Protein AF-A0A923V406-F1 (afdb_monomer)

Radius of gyration: 16.57 Å; Cα contacts (8 Å, |Δi|>4): 323; chains: 1; bounding box: 39×42×41 Å

Mean predicted aligned error: 8.07 Å

Sequence (157 aa):
MYTVFKKFGVENGTIEITFAKKLKQNQLEAHISLSGFADNASLYTVGNRGFATDYHVGQKLDGIVVDFSGRGRDSELSSYVPYYTIIKNIDLGPDIQKNSKFEIIKSEKIGENRLLVEAKFELNLYDDNGKKYRVENGYYRFKTIVTFDKNSNGIPF

Nearest PDB structures (foldseek):
  3d6l-assembly1_A  TM=5.136E-01  e=6.498E-01  Campylobacter jejuni
  7q05-assembly1_A  TM=4.519E-01  e=6.498E-01  Comamonas sp.
  6sgo-assembly1_A  TM=5.260E-01  e=1.891E+00  Melampsora laricis-populina
  7vju-assembly1_F  TM=4.156E-01  e=1.051E+00  Comamonas testosteroni KF-1
  3vhx-assembly2_F  TM=4.069E-01  e=2.749E+00  Homo sapiens

Structure (mmCIF, N/CA/C/O backbone):
data_AF-A0A923V406-F1
#
_entry.id   AF-A0A923V406-F1
#
loop_
_atom_site.group_PDB
_atom_site.id
_atom_site.type_symbol
_atom_site.label_atom_id
_atom_site.label_alt_id
_atom_site.label_comp_id
_atom_site.label_asym_id
_atom_site.label_entity_id
_atom_site.label_seq_id
_atom_site.pdbx_PDB_ins_code
_atom_site.Cartn_x
_atom_site.Cartn_y
_atom_site.Cartn_z
_atom_site.occupancy
_atom_site.B_iso_or_equiv
_atom_site.auth_seq_id
_atom_site.auth_comp_id
_atom_site.auth_asym_id
_atom_site.auth_atom_id
_atom_site.pdbx_PDB_model_num
ATOM 1 N N . MET A 1 1 ? 9.029 12.714 4.668 1.00 56.69 1 MET A N 1
ATOM 2 C CA . MET A 1 1 ? 7.863 11.816 4.519 1.00 56.69 1 MET A CA 1
ATOM 3 C C . MET A 1 1 ? 7.742 10.994 5.795 1.00 56.69 1 MET A C 1
ATOM 5 O O . MET A 1 1 ? 8.772 10.766 6.416 1.00 56.69 1 MET A O 1
ATOM 9 N N . TYR A 1 2 ? 6.541 10.602 6.216 1.00 64.62 2 TYR A N 1
ATOM 10 C CA . TYR A 1 2 ? 6.346 9.662 7.325 1.00 64.62 2 TYR A CA 1
ATOM 11 C C . TYR A 1 2 ? 5.588 8.430 6.845 1.00 64.62 2 TYR A C 1
ATOM 13 O O . TYR A 1 2 ? 4.793 8.505 5.906 1.00 64.62 2 TYR A O 1
ATOM 21 N N . THR A 1 3 ? 5.866 7.295 7.477 1.00 57.62 3 THR A N 1
ATOM 22 C CA . THR A 1 3 ? 5.411 5.983 7.039 1.00 57.62 3 THR A CA 1
ATOM 23 C C . THR A 1 3 ? 4.965 5.160 8.238 1.00 57.62 3 THR A C 1
ATOM 25 O O . THR A 1 3 ? 5.690 5.019 9.222 1.00 57.62 3 THR A O 1
ATOM 28 N N . VAL A 1 4 ? 3.755 4.602 8.165 1.00 61.78 4 VAL A N 1
ATOM 29 C CA . VAL A 1 4 ? 3.354 3.499 9.047 1.00 61.78 4 VAL A CA 1
ATOM 30 C C . VAL A 1 4 ? 3.455 2.223 8.243 1.00 61.78 4 VAL A C 1
ATOM 32 O O . VAL A 1 4 ? 2.685 2.043 7.304 1.00 61.78 4 VAL A O 1
ATOM 35 N N . PHE A 1 5 ? 4.357 1.330 8.628 1.00 67.12 5 PHE A N 1
ATOM 36 C CA . PHE A 1 5 ? 4.480 0.027 7.991 1.00 67.12 5 PHE A CA 1
ATOM 37 C C . PHE A 1 5 ? 3.776 -1.064 8.798 1.00 67.12 5 PHE A C 1
ATOM 39 O O . PHE A 1 5 ? 3.699 -1.040 10.033 1.00 67.12 5 PHE A O 1
ATOM 46 N N . LYS A 1 6 ? 3.233 -2.039 8.075 1.00 75.12 6 LYS A N 1
ATOM 47 C CA . LYS A 1 6 ? 2.662 -3.280 8.588 1.00 75.12 6 LYS A CA 1
ATOM 48 C C . LYS A 1 6 ? 3.318 -4.437 7.862 1.00 75.12 6 LYS A C 1
ATOM 50 O O . LYS A 1 6 ? 3.082 -4.652 6.680 1.00 75.12 6 LYS A O 1
ATOM 55 N N . LYS A 1 7 ? 4.127 -5.186 8.604 1.00 73.50 7 LYS A N 1
ATOM 56 C CA . LYS A 1 7 ? 4.897 -6.319 8.102 1.00 73.50 7 LYS A CA 1
ATOM 57 C C . LYS A 1 7 ? 4.262 -7.631 8.543 1.00 73.50 7 LYS A C 1
ATOM 59 O O . LYS A 1 7 ? 3.905 -7.771 9.713 1.00 73.50 7 LYS A O 1
ATOM 64 N N . PHE A 1 8 ? 4.130 -8.589 7.634 1.00 73.12 8 PHE A N 1
ATOM 65 C CA . PHE A 1 8 ? 3.623 -9.921 7.948 1.00 73.12 8 PHE A CA 1
ATOM 66 C C . PHE A 1 8 ? 4.311 -11.005 7.118 1.00 73.12 8 PHE A C 1
ATOM 68 O O . PHE A 1 8 ? 4.517 -10.867 5.913 1.00 73.12 8 PHE A O 1
ATOM 75 N N . GLY A 1 9 ? 4.673 -12.099 7.789 1.00 69.38 9 GLY A N 1
ATOM 76 C CA . GLY A 1 9 ? 5.272 -13.259 7.141 1.00 69.38 9 GLY A CA 1
ATOM 77 C C . GLY A 1 9 ? 4.260 -14.004 6.274 1.00 69.38 9 GLY A C 1
ATOM 78 O O . GLY A 1 9 ? 3.094 -14.146 6.642 1.00 69.38 9 GLY A O 1
ATOM 79 N N . VAL A 1 10 ? 4.730 -14.508 5.141 1.00 69.44 10 VAL A N 1
ATOM 80 C CA . VAL A 1 10 ? 4.037 -15.476 4.286 1.00 69.44 10 VAL A CA 1
ATOM 81 C C . VAL A 1 10 ? 4.951 -16.688 4.089 1.00 69.44 10 VAL A C 1
ATOM 83 O O . VAL A 1 10 ? 6.152 -16.600 4.329 1.00 69.44 10 VAL A O 1
ATOM 86 N N . GLU A 1 11 ? 4.407 -17.832 3.671 1.00 70.19 11 GLU A N 1
ATOM 87 C CA . GLU A 1 11 ? 5.129 -19.120 3.610 1.00 70.19 11 GLU A CA 1
ATOM 88 C C . GLU A 1 11 ? 6.536 -19.011 2.979 1.00 70.19 11 GLU A C 1
ATOM 90 O O . GLU A 1 11 ? 7.517 -19.548 3.507 1.00 70.19 11 GLU A O 1
ATOM 95 N N . ASN A 1 12 ? 6.651 -18.203 1.920 1.00 73.81 12 ASN A N 1
ATOM 96 C CA . ASN A 1 12 ? 7.871 -18.026 1.132 1.00 73.81 12 ASN A CA 1
ATOM 97 C C . ASN A 1 12 ? 8.477 -16.618 1.197 1.00 73.81 12 ASN A C 1
ATOM 99 O O . ASN A 1 12 ? 9.277 -16.268 0.332 1.00 73.81 12 ASN A O 1
ATOM 103 N N . GLY A 1 13 ? 8.131 -15.808 2.198 1.00 82.62 13 GLY A N 1
ATOM 104 C CA . GLY A 1 13 ? 8.637 -14.442 2.268 1.00 82.62 13 GLY A CA 1
ATOM 105 C C . GLY A 1 13 ? 7.953 -13.565 3.301 1.00 82.62 13 GLY A C 1
ATOM 106 O O . GLY A 1 13 ? 7.426 -14.020 4.312 1.00 82.62 13 GLY A O 1
ATOM 107 N N . THR A 1 14 ? 7.971 -12.269 3.051 1.00 85.75 14 THR A N 1
ATOM 108 C CA . THR A 1 14 ? 7.307 -11.259 3.863 1.00 85.75 14 THR A CA 1
ATOM 109 C C . THR A 1 14 ? 6.649 -10.246 2.948 1.00 85.75 14 THR A C 1
ATOM 111 O O . THR A 1 14 ? 7.253 -9.828 1.967 1.00 85.75 14 THR A O 1
ATOM 114 N N . ILE A 1 15 ? 5.423 -9.853 3.277 1.00 87.25 15 ILE A N 1
ATOM 115 C CA . ILE A 1 15 ? 4.779 -8.686 2.683 1.00 87.25 15 ILE A CA 1
ATOM 116 C C . ILE A 1 15 ? 4.820 -7.568 3.718 1.00 87.25 15 ILE A C 1
ATOM 118 O O . ILE A 1 15 ? 4.484 -7.760 4.891 1.00 87.25 15 ILE A O 1
ATOM 122 N N . GLU A 1 16 ? 5.231 -6.393 3.278 1.00 89.94 16 GLU A N 1
ATOM 123 C CA . GLU A 1 16 ? 5.187 -5.164 4.044 1.00 89.94 16 GLU A CA 1
ATOM 124 C C . GLU A 1 16 ? 4.286 -4.166 3.323 1.00 89.94 16 GLU A C 1
ATOM 126 O O . GLU A 1 16 ? 4.489 -3.858 2.155 1.00 89.94 16 GLU A O 1
ATOM 131 N N . ILE A 1 17 ? 3.247 -3.695 4.011 1.00 90.69 17 ILE A N 1
ATOM 132 C CA . ILE A 1 17 ? 2.336 -2.665 3.514 1.00 90.69 17 ILE A CA 1
ATOM 133 C C . ILE A 1 17 ? 2.588 -1.393 4.307 1.00 90.69 17 ILE A C 1
ATOM 135 O O . ILE A 1 17 ? 2.407 -1.360 5.526 1.00 90.69 17 ILE A O 1
ATOM 139 N N . THR A 1 18 ? 2.952 -0.333 3.605 1.00 88.69 18 THR A N 1
ATOM 140 C CA . THR A 1 18 ? 3.264 0.972 4.165 1.00 88.69 18 THR A CA 1
ATOM 141 C C . THR A 1 18 ? 2.214 2.000 3.765 1.00 88.69 18 THR A C 1
ATOM 143 O O . THR A 1 18 ? 1.914 2.194 2.591 1.00 88.69 18 THR A O 1
ATOM 146 N N . PHE A 1 19 ? 1.672 2.693 4.763 1.00 87.50 19 PHE A N 1
ATOM 147 C CA . PHE A 1 19 ? 0.838 3.878 4.604 1.00 87.50 19 PHE A CA 1
ATOM 148 C C . PHE A 1 19 ? 1.760 5.099 4.634 1.00 87.50 19 PHE A C 1
ATOM 150 O O . PHE A 1 19 ? 2.159 5.563 5.707 1.00 87.50 19 PHE A O 1
ATOM 157 N N . ALA A 1 20 ? 2.145 5.577 3.452 1.00 84.81 20 ALA A N 1
ATOM 158 C CA . ALA A 1 20 ? 3.017 6.727 3.272 1.00 84.81 20 ALA A CA 1
ATOM 159 C C . ALA A 1 20 ? 2.195 8.021 3.259 1.00 84.81 20 ALA A C 1
ATOM 161 O O . ALA A 1 20 ? 1.240 8.165 2.493 1.00 84.81 20 ALA A O 1
ATOM 162 N N . LYS A 1 21 ? 2.575 8.973 4.114 1.00 80.56 21 LYS A N 1
ATOM 163 C CA . LYS A 1 21 ? 1.968 10.303 4.179 1.00 80.56 21 LYS A CA 1
ATOM 164 C C . LYS A 1 21 ? 3.046 11.375 4.240 1.00 80.56 21 LYS A C 1
ATOM 166 O O . LYS A 1 21 ? 3.956 11.350 5.078 1.00 80.56 21 LYS A O 1
ATOM 171 N N . LYS A 1 22 ? 2.942 12.357 3.360 1.00 75.50 22 LYS A N 1
ATOM 172 C CA . LYS A 1 22 ? 3.777 13.544 3.352 1.00 75.50 22 LYS A CA 1
ATOM 173 C C . LYS A 1 22 ? 3.357 14.459 4.492 1.00 75.50 22 LYS A C 1
ATOM 175 O O . LYS A 1 22 ? 2.183 14.749 4.705 1.00 75.50 22 LYS A O 1
ATOM 180 N N . LEU A 1 23 ? 4.356 14.928 5.226 1.00 66.50 23 LEU A N 1
ATOM 181 C CA . LEU A 1 23 ? 4.162 15.868 6.319 1.00 66.50 23 LEU A CA 1
ATOM 182 C C . LEU A 1 23 ? 4.488 17.278 5.860 1.00 66.50 23 LEU A C 1
ATOM 184 O O . LEU A 1 23 ? 5.377 17.479 5.027 1.00 66.50 23 LEU A O 1
ATOM 188 N N . LYS A 1 24 ? 3.796 18.257 6.441 1.00 67.00 24 LYS A N 1
ATOM 189 C CA . LYS A 1 24 ? 4.202 19.660 6.334 1.00 67.00 24 LYS A CA 1
ATOM 190 C C . LYS A 1 24 ? 5.449 19.890 7.194 1.00 67.00 24 LYS A C 1
ATOM 192 O O . LYS A 1 24 ? 5.630 19.229 8.213 1.00 67.00 24 LYS A O 1
ATOM 197 N N . GLN A 1 25 ? 6.306 20.825 6.789 1.00 63.22 25 GLN A N 1
ATOM 198 C CA . GLN A 1 25 ? 7.593 21.095 7.446 1.00 63.22 25 GLN A CA 1
ATOM 199 C C . GLN A 1 25 ? 7.452 21.380 8.952 1.00 63.22 25 GLN A C 1
ATOM 201 O O . GLN A 1 25 ? 8.167 20.803 9.763 1.00 63.22 25 GLN A O 1
ATOM 206 N N . ASN A 1 26 ? 6.436 22.152 9.338 1.00 60.94 26 ASN A N 1
ATOM 207 C CA . ASN A 1 26 ? 6.120 22.448 10.737 1.00 60.94 26 ASN A CA 1
ATOM 208 C C . ASN A 1 26 ? 5.677 21.223 11.569 1.00 60.94 26 ASN A C 1
ATOM 210 O O . ASN A 1 26 ? 5.692 21.278 12.793 1.00 60.94 26 ASN A O 1
ATOM 214 N N . GLN A 1 27 ? 5.270 20.120 10.933 1.00 61.16 27 GLN A N 1
ATOM 215 C CA . GLN A 1 27 ? 4.942 18.864 11.616 1.00 61.16 27 GLN A CA 1
ATOM 216 C C . GLN A 1 27 ? 6.181 17.984 11.827 1.00 61.16 27 GLN A C 1
ATOM 218 O O . GLN A 1 27 ? 6.218 17.224 12.792 1.00 61.16 27 GLN A O 1
ATOM 223 N N . LEU A 1 28 ? 7.194 18.106 10.958 1.00 58.81 28 LEU A N 1
ATOM 224 C CA . LEU A 1 28 ? 8.481 17.412 11.090 1.00 58.81 28 LEU A CA 1
ATOM 225 C C . LEU A 1 28 ? 9.286 17.941 12.283 1.00 58.81 28 LEU A C 1
ATOM 227 O O . LEU A 1 28 ? 9.837 17.156 13.046 1.00 58.81 28 LEU A O 1
ATOM 231 N N . GLU A 1 29 ? 9.307 19.259 12.477 1.00 53.88 29 GLU A N 1
ATOM 232 C CA . GLU A 1 29 ? 10.066 19.914 13.555 1.00 53.88 29 GLU A CA 1
ATOM 233 C C . GLU A 1 29 ? 9.520 19.589 14.958 1.00 53.88 29 GLU A C 1
ATOM 235 O O . GLU A 1 29 ? 10.271 19.561 15.929 1.00 53.88 29 GLU A O 1
ATOM 240 N N . ALA A 1 30 ? 8.227 19.265 15.069 1.00 53.59 30 ALA A N 1
ATOM 241 C CA . ALA A 1 30 ? 7.582 18.911 16.334 1.00 53.59 30 ALA A CA 1
ATOM 242 C C . ALA A 1 30 ? 7.759 17.431 16.746 1.00 53.59 30 ALA A C 1
ATOM 244 O O . ALA A 1 30 ? 7.398 17.065 17.862 1.00 53.59 30 ALA A O 1
ATOM 245 N N . HIS A 1 31 ? 8.274 16.566 15.862 1.00 51.53 31 HIS A N 1
ATOM 246 C CA . HIS A 1 31 ? 8.277 15.109 16.045 1.00 51.53 31 HIS A CA 1
ATOM 247 C C . HIS A 1 31 ? 9.680 14.522 15.817 1.00 51.53 31 HIS A C 1
ATOM 249 O O . HIS A 1 31 ? 9.935 13.818 14.845 1.00 51.53 31 HIS A O 1
ATOM 255 N N . ILE A 1 32 ? 10.599 14.786 16.755 1.00 45.12 32 ILE A N 1
ATOM 256 C CA . ILE A 1 32 ? 11.965 14.209 16.785 1.00 45.12 32 ILE A CA 1
ATOM 257 C C . ILE A 1 32 ? 11.940 12.687 17.075 1.00 45.12 32 ILE A C 1
ATOM 259 O O . ILE A 1 32 ? 12.916 11.975 16.856 1.00 45.12 32 ILE A O 1
ATOM 263 N N . SER A 1 33 ? 10.794 12.156 17.508 1.00 43.62 33 SER A N 1
ATOM 264 C CA . SER A 1 33 ? 10.529 10.724 17.641 1.00 43.62 33 SER A CA 1
ATOM 265 C C . SER A 1 33 ? 9.649 10.249 16.481 1.00 43.62 33 SER A C 1
ATOM 267 O O . SER A 1 33 ? 8.502 10.678 16.351 1.00 43.62 33 SER A O 1
ATOM 269 N N . LEU A 1 34 ? 10.162 9.315 15.671 1.00 43.66 34 LEU A N 1
ATOM 270 C CA . LEU A 1 34 ? 9.446 8.631 14.577 1.00 43.66 34 LEU A CA 1
ATOM 271 C C . LEU A 1 34 ? 8.185 7.860 15.042 1.00 43.66 34 LEU A C 1
ATOM 273 O O . LEU A 1 34 ? 7.464 7.299 14.218 1.00 43.66 34 LEU A O 1
ATOM 277 N N . SER A 1 35 ? 7.909 7.816 16.349 1.00 42.00 35 SER A N 1
ATOM 278 C CA . SER A 1 35 ? 6.949 6.902 16.972 1.00 42.00 35 SER A CA 1
ATOM 279 C C . SER A 1 35 ? 5.563 7.482 17.261 1.00 42.00 35 SER A C 1
ATOM 281 O O . SER A 1 35 ? 4.718 6.739 17.755 1.00 4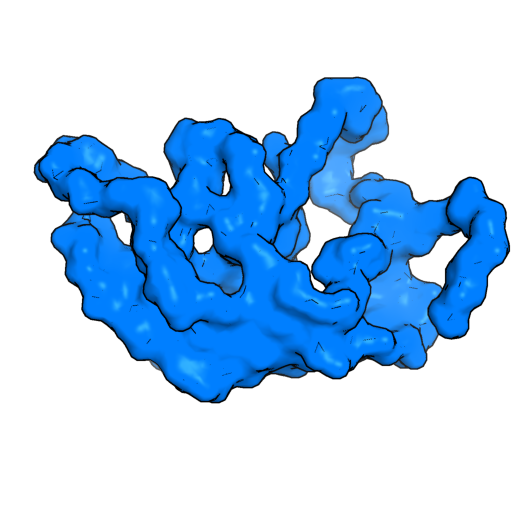2.00 35 SER A O 1
ATOM 283 N N . GLY A 1 36 ? 5.287 8.768 17.028 1.00 47.69 36 GLY A N 1
ATOM 284 C CA . GLY A 1 36 ? 4.071 9.350 17.610 1.00 47.69 36 GLY A CA 1
ATOM 285 C C . GLY A 1 36 ? 3.470 10.525 16.872 1.00 47.69 36 GLY A C 1
ATOM 286 O O . GLY A 1 36 ? 3.553 11.631 17.376 1.00 47.69 36 GLY A O 1
ATOM 287 N N . PHE A 1 37 ? 2.785 10.290 15.749 1.00 52.59 37 PHE A N 1
ATOM 288 C CA . PHE A 1 37 ? 1.785 11.259 15.292 1.00 52.59 37 PHE A CA 1
ATOM 289 C C . PHE A 1 37 ? 0.649 11.392 16.315 1.00 52.59 37 PHE A C 1
ATOM 291 O O . PHE A 1 37 ? 0.172 10.389 16.853 1.00 52.59 37 PHE A O 1
ATOM 298 N N . ALA A 1 38 ? 0.187 12.631 16.514 1.00 58.09 38 ALA A N 1
ATOM 299 C CA . ALA A 1 38 ? -0.988 12.965 17.323 1.00 58.09 38 ALA A CA 1
ATOM 300 C C . ALA A 1 38 ? -2.301 12.385 16.752 1.00 58.09 38 ALA A C 1
ATOM 302 O O . ALA A 1 38 ? -3.215 12.097 17.518 1.00 58.09 38 ALA A O 1
ATOM 303 N N . ASP A 1 39 ? -2.371 12.141 15.436 1.00 69.94 39 ASP A N 1
ATOM 304 C CA . ASP A 1 39 ? -3.465 11.400 14.798 1.00 69.94 39 ASP A CA 1
ATOM 305 C C . ASP A 1 39 ? -2.967 10.566 13.616 1.00 69.94 39 ASP A C 1
ATOM 307 O O . ASP A 1 39 ? -2.528 11.095 12.589 1.00 69.94 39 ASP A O 1
ATOM 311 N N . ASN A 1 40 ? -3.0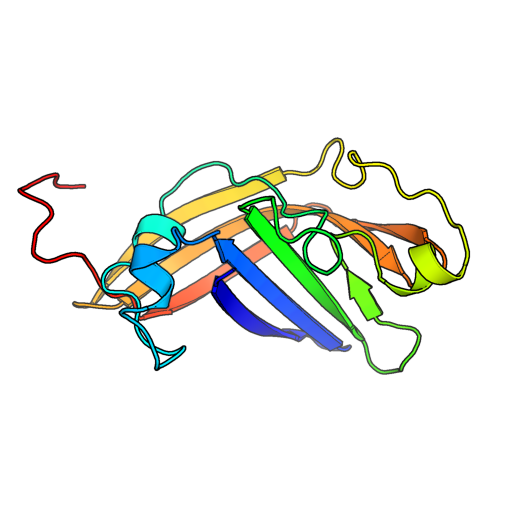55 9.247 13.756 1.00 77.62 40 ASN A N 1
ATOM 312 C CA . ASN A 1 40 ? -2.826 8.302 12.664 1.00 77.62 40 ASN A CA 1
ATOM 313 C C . ASN A 1 40 ? -4.074 7.460 12.348 1.00 77.62 40 ASN A C 1
ATOM 315 O O . ASN A 1 40 ? -4.027 6.625 11.444 1.00 77.62 40 ASN A O 1
ATOM 319 N N . ALA A 1 41 ? -5.192 7.691 13.041 1.00 82.69 41 ALA A N 1
ATOM 320 C CA . ALA A 1 41 ? -6.462 7.027 12.777 1.00 82.69 41 ALA A CA 1
ATOM 321 C C . ALA A 1 41 ? -6.974 7.358 11.368 1.00 82.69 41 ALA A C 1
ATOM 323 O O . ALA A 1 41 ? -7.497 6.484 10.675 1.00 82.69 41 ALA A O 1
ATOM 324 N N . SER A 1 42 ? -6.726 8.588 10.903 1.00 84.50 42 SER A N 1
ATOM 325 C 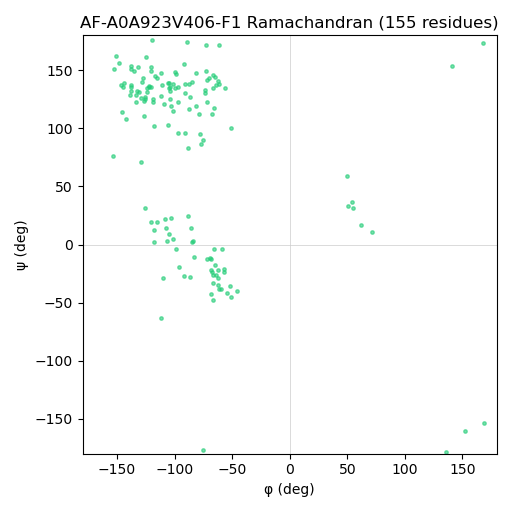CA . SER A 1 42 ? -7.083 9.043 9.551 1.00 84.50 42 SER A CA 1
ATOM 326 C C . SER A 1 42 ? -6.489 8.200 8.407 1.00 84.50 42 SER A C 1
ATOM 328 O O . SER A 1 42 ? -7.064 8.160 7.317 1.00 84.50 42 SER A O 1
ATOM 330 N N . LEU A 1 43 ? -5.379 7.485 8.637 1.00 86.38 43 LEU A N 1
ATOM 331 C CA . LEU A 1 43 ? -4.782 6.571 7.649 1.00 86.38 43 LEU A CA 1
ATOM 332 C C . LEU A 1 43 ? -5.662 5.344 7.380 1.00 86.38 43 LEU A C 1
ATOM 334 O O . LEU A 1 43 ? -5.569 4.734 6.316 1.00 86.38 43 LEU A O 1
ATOM 338 N N . TYR A 1 44 ? -6.520 4.994 8.338 1.00 90.06 44 TYR A N 1
ATOM 339 C CA . TYR A 1 44 ? -7.313 3.771 8.334 1.00 90.06 44 TYR A CA 1
ATOM 340 C C . TYR A 1 44 ? -8.798 4.014 8.054 1.00 90.06 44 TYR A C 1
ATOM 342 O O . TYR A 1 44 ? -9.608 3.125 8.299 1.00 90.06 44 TYR A O 1
ATOM 350 N N . THR A 1 45 ? -9.193 5.193 7.564 1.00 91.44 45 THR A N 1
ATOM 351 C CA . THR A 1 45 ? -10.596 5.441 7.183 1.00 91.44 45 THR A CA 1
ATOM 352 C C . THR A 1 45 ? -11.009 4.584 5.982 1.00 91.44 45 THR A C 1
ATOM 354 O O . THR A 1 45 ? -10.191 4.292 5.107 1.00 91.44 45 THR A O 1
ATOM 357 N N . VAL A 1 46 ? -12.274 4.160 5.952 1.00 96.38 46 VAL A N 1
ATOM 358 C CA . VAL A 1 46 ? -12.842 3.375 4.845 1.00 96.38 46 VAL A CA 1
ATOM 359 C C . VAL A 1 46 ? -12.781 4.181 3.547 1.00 96.38 46 VAL A C 1
ATOM 361 O O . VAL A 1 46 ? -13.052 5.382 3.543 1.00 96.38 46 VAL A O 1
ATOM 364 N N . GLY A 1 47 ? -12.418 3.517 2.451 1.00 96.69 47 GLY A N 1
ATOM 365 C CA . GLY A 1 47 ? -12.372 4.102 1.116 1.00 96.69 47 GLY A CA 1
ATOM 366 C C . GLY A 1 47 ? -11.121 3.751 0.315 1.00 96.69 47 GLY A C 1
ATOM 367 O O . GLY A 1 47 ? -10.231 3.014 0.754 1.00 96.69 47 GLY A O 1
ATOM 368 N N . ASN A 1 48 ? -11.073 4.307 -0.895 1.00 96.19 48 ASN A N 1
ATOM 369 C CA . ASN A 1 48 ? -9.982 4.102 -1.842 1.00 96.19 48 ASN A CA 1
ATOM 370 C C . ASN A 1 48 ? -8.710 4.832 -1.404 1.00 96.19 48 ASN A C 1
ATOM 372 O O . ASN A 1 48 ? -8.755 5.975 -0.941 1.00 96.19 48 ASN A O 1
ATOM 376 N N . ARG A 1 49 ? -7.564 4.188 -1.617 1.00 93.94 49 ARG A N 1
ATOM 377 C CA . ARG A 1 49 ? -6.231 4.745 -1.395 1.00 93.94 49 ARG A CA 1
ATOM 378 C C . ARG A 1 49 ? -5.431 4.695 -2.691 1.00 93.94 49 ARG A C 1
ATOM 380 O O . ARG A 1 49 ? -5.456 3.693 -3.402 1.00 93.94 49 ARG A O 1
ATOM 387 N N . GLY A 1 50 ? -4.737 5.791 -2.985 1.00 93.81 50 GLY A N 1
ATOM 388 C CA . GLY A 1 50 ? -3.748 5.832 -4.059 1.00 93.81 50 GLY A CA 1
ATOM 389 C C . GLY A 1 50 ? -2.481 5.066 -3.682 1.00 93.81 50 GLY A C 1
ATOM 390 O O . GLY A 1 50 ? -2.311 4.661 -2.531 1.00 93.81 50 GLY A O 1
ATOM 391 N N . PHE A 1 51 ? -1.584 4.900 -4.648 1.00 93.81 51 PHE A N 1
ATOM 392 C CA . PHE A 1 51 ? -0.262 4.314 -4.436 1.00 93.81 51 PHE A CA 1
ATOM 393 C C . PHE A 1 51 ? 0.809 5.402 -4.480 1.00 93.81 51 PHE A C 1
ATOM 395 O O . PHE A 1 51 ? 0.762 6.277 -5.346 1.00 93.81 51 PHE A O 1
ATOM 402 N N . ALA A 1 52 ? 1.793 5.321 -3.587 1.00 92.62 52 ALA A N 1
ATOM 403 C CA . ALA A 1 52 ? 2.951 6.210 -3.619 1.00 92.62 52 ALA A CA 1
ATOM 404 C C . ALA A 1 52 ? 4.040 5.604 -4.519 1.00 92.62 52 ALA A C 1
ATOM 406 O O . ALA A 1 52 ? 4.951 4.922 -4.056 1.00 92.62 52 ALA A O 1
ATOM 407 N N . THR A 1 53 ? 3.922 5.809 -5.832 1.00 92.25 53 THR A N 1
ATOM 408 C CA . THR A 1 53 ? 4.795 5.173 -6.839 1.00 92.25 53 THR A CA 1
ATOM 409 C C . THR A 1 53 ? 6.222 5.722 -6.869 1.00 92.25 53 THR A C 1
ATOM 411 O O . THR A 1 53 ? 7.101 5.094 -7.456 1.00 92.25 53 THR A O 1
ATOM 414 N N . ASP A 1 54 ? 6.480 6.851 -6.206 1.00 87.06 54 ASP A N 1
ATOM 415 C CA . ASP A 1 54 ? 7.774 7.539 -6.163 1.00 87.06 54 ASP A CA 1
ATOM 416 C C . ASP A 1 54 ? 8.487 7.433 -4.799 1.00 87.06 54 ASP A C 1
ATOM 418 O O . ASP A 1 54 ? 9.358 8.251 -4.482 1.00 87.06 54 ASP A O 1
ATOM 422 N N . TYR A 1 55 ? 8.130 6.426 -3.997 1.00 84.12 55 TYR A N 1
ATOM 423 C CA . TYR A 1 55 ? 8.517 6.261 -2.591 1.00 84.12 55 TYR A CA 1
ATOM 424 C C . TYR A 1 55 ? 10.027 6.350 -2.289 1.00 84.12 55 TYR A C 1
ATOM 426 O O . TYR A 1 55 ? 10.409 6.913 -1.267 1.00 84.12 55 TYR A O 1
ATOM 434 N N . HIS A 1 56 ? 10.909 5.864 -3.167 1.00 75.62 56 HIS A N 1
ATOM 435 C CA . HIS A 1 56 ? 12.369 5.963 -2.981 1.00 75.62 56 HIS A CA 1
ATOM 436 C C . HIS A 1 56 ? 13.062 6.985 -3.887 1.00 75.62 56 HIS A C 1
ATOM 438 O O . HIS A 1 56 ? 14.279 7.138 -3.820 1.00 75.62 56 HIS A O 1
ATOM 444 N N . VAL A 1 57 ? 12.300 7.721 -4.697 1.00 73.94 57 VAL A N 1
ATOM 445 C CA . VAL A 1 57 ? 12.845 8.675 -5.674 1.00 73.94 57 VAL A CA 1
ATOM 446 C C . VAL A 1 57 ? 12.501 10.102 -5.280 1.00 73.94 57 VAL A C 1
ATOM 448 O O . VAL A 1 57 ? 13.380 10.916 -5.014 1.00 73.94 57 VAL A O 1
ATOM 451 N N . GLY A 1 58 ? 11.204 10.408 -5.248 1.00 70.88 58 GLY A N 1
ATOM 452 C CA . GLY A 1 58 ? 10.688 11.755 -5.036 1.00 70.88 58 GLY A CA 1
ATOM 453 C C . GLY A 1 58 ? 10.013 11.943 -3.685 1.00 70.88 58 GLY A C 1
ATOM 454 O O . GLY A 1 58 ? 10.020 13.063 -3.170 1.00 70.88 58 GLY A O 1
ATOM 455 N N . GLN A 1 59 ? 9.439 10.877 -3.114 1.00 74.56 59 GLN A N 1
ATOM 456 C CA . GLN A 1 59 ? 8.644 10.930 -1.881 1.00 74.56 59 GLN A CA 1
ATOM 457 C C . GLN A 1 59 ? 7.554 12.020 -1.919 1.00 74.56 59 GLN A C 1
ATOM 459 O O . GLN A 1 59 ? 7.275 12.687 -0.915 1.00 74.56 59 GLN A O 1
ATOM 464 N N . LYS A 1 60 ? 6.983 12.278 -3.102 1.00 76.50 60 LYS A N 1
ATOM 465 C CA . LYS A 1 60 ? 6.017 13.356 -3.338 1.00 76.50 60 LYS A CA 1
ATOM 466 C C . LYS A 1 60 ? 4.584 12.884 -3.163 1.00 76.50 60 LYS A C 1
ATOM 468 O O . LYS A 1 60 ? 3.743 13.733 -2.863 1.00 76.50 60 LYS A O 1
ATOM 473 N N . LEU A 1 61 ? 4.313 11.597 -3.369 1.00 80.94 61 LEU A N 1
ATOM 474 C CA . LEU A 1 61 ? 2.966 11.042 -3.354 1.00 80.94 61 LEU A CA 1
ATOM 475 C C . LEU A 1 61 ? 2.620 10.420 -1.997 1.00 80.94 61 LEU A C 1
ATOM 477 O O . LEU A 1 61 ? 3.397 9.659 -1.422 1.00 80.94 61 LEU A O 1
ATOM 481 N N . ASP 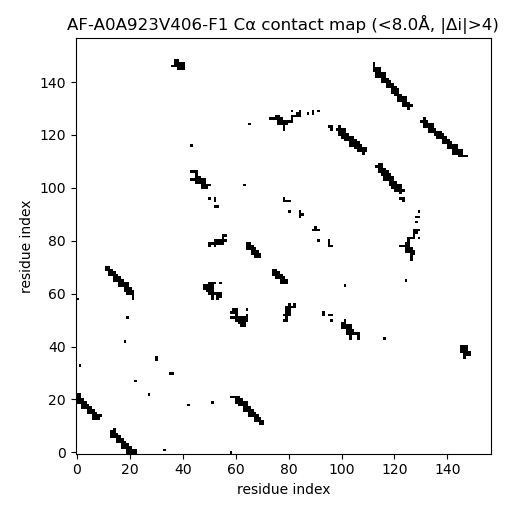A 1 62 ? 1.414 10.722 -1.523 1.00 85.88 62 ASP A N 1
ATOM 482 C CA . ASP A 1 62 ? 0.779 10.001 -0.423 1.00 85.88 62 ASP A CA 1
ATOM 483 C C . ASP A 1 62 ? 0.144 8.718 -0.962 1.00 85.88 62 ASP A C 1
ATOM 485 O O . ASP A 1 62 ? -0.385 8.698 -2.077 1.00 85.88 62 ASP A O 1
ATOM 489 N N . GLY A 1 63 ? 0.121 7.659 -0.156 1.00 90.44 63 GLY A N 1
ATOM 490 C CA . GLY A 1 63 ? -0.585 6.444 -0.534 1.00 90.44 63 GLY A CA 1
ATOM 491 C C . GLY A 1 63 ? -0.031 5.173 0.076 1.00 90.44 63 GLY A C 1
ATOM 492 O O . GLY A 1 63 ? 0.665 5.175 1.089 1.00 90.44 63 GLY A O 1
ATOM 493 N N . ILE A 1 64 ? -0.393 4.068 -0.560 1.00 93.62 64 ILE A N 1
ATOM 494 C CA . ILE A 1 64 ? 0.030 2.729 -0.191 1.00 93.62 64 ILE A CA 1
ATOM 495 C C . ILE A 1 64 ? 1.304 2.366 -0.939 1.00 93.62 64 ILE A C 1
ATOM 497 O O . ILE A 1 64 ? 1.447 2.619 -2.137 1.00 93.62 64 ILE A O 1
ATOM 501 N N . VAL A 1 65 ? 2.204 1.737 -0.205 1.00 93.19 65 VAL A N 1
ATOM 502 C CA . VAL A 1 65 ? 3.407 1.085 -0.697 1.00 93.19 65 VAL A CA 1
ATOM 503 C C . VAL A 1 65 ? 3.343 -0.365 -0.261 1.00 93.19 65 VAL A C 1
ATOM 505 O O . VAL A 1 65 ? 2.958 -0.648 0.871 1.00 93.19 65 VAL A O 1
ATOM 508 N N . VAL A 1 66 ? 3.669 -1.279 -1.164 1.00 93.00 66 VAL A N 1
ATOM 509 C CA . VAL A 1 66 ? 3.760 -2.702 -0.864 1.00 93.00 66 VAL A CA 1
ATOM 510 C C . VAL A 1 66 ? 5.118 -3.203 -1.308 1.00 93.00 66 VAL A C 1
ATOM 512 O O . VAL A 1 66 ? 5.464 -3.087 -2.482 1.00 93.00 66 VAL A O 1
ATOM 515 N N . ASP A 1 67 ? 5.842 -3.786 -0.368 1.00 91.88 67 ASP A N 1
ATOM 516 C CA . ASP A 1 67 ? 7.086 -4.500 -0.593 1.00 91.88 67 ASP A CA 1
ATOM 517 C C . ASP A 1 67 ? 6.847 -5.986 -0.334 1.00 91.88 67 ASP A C 1
ATOM 519 O O . ASP A 1 67 ? 6.186 -6.383 0.630 1.00 91.88 67 ASP A O 1
ATOM 523 N N . PHE A 1 68 ? 7.386 -6.823 -1.207 1.00 89.75 68 PHE A N 1
ATOM 524 C CA . PHE A 1 68 ? 7.451 -8.260 -1.031 1.00 89.75 68 PHE A CA 1
ATOM 525 C C . PHE A 1 68 ? 8.914 -8.672 -1.007 1.00 89.75 68 PHE A C 1
ATOM 527 O O . PHE A 1 68 ? 9.658 -8.390 -1.940 1.00 89.75 68 PHE A O 1
ATOM 534 N N . SER A 1 69 ? 9.313 -9.368 0.048 1.00 87.31 69 SER A N 1
ATOM 535 C CA . SER A 1 69 ? 10.652 -9.933 0.191 1.00 87.31 69 SER A CA 1
ATOM 536 C C . SER A 1 69 ? 10.520 -11.447 0.280 1.00 87.31 69 SER A C 1
ATOM 538 O O . SER A 1 69 ? 10.119 -11.975 1.321 1.00 87.31 69 SER A O 1
ATOM 540 N N . GLY A 1 70 ? 10.804 -12.162 -0.806 1.00 79.44 70 GLY A N 1
ATOM 541 C CA . GLY A 1 70 ? 10.822 -13.624 -0.797 1.00 79.44 70 GLY A CA 1
ATOM 542 C C . GLY A 1 70 ? 12.064 -14.213 -0.106 1.00 79.44 70 GLY A C 1
ATOM 543 O O . GLY A 1 70 ? 12.926 -13.509 0.427 1.00 79.44 70 GLY A O 1
ATOM 544 N N . ARG A 1 71 ? 12.182 -15.547 -0.111 1.00 65.38 71 ARG A N 1
ATOM 545 C CA . ARG A 1 71 ? 13.408 -16.242 0.319 1.00 65.38 71 ARG A CA 1
ATOM 546 C C . ARG A 1 71 ? 14.481 -16.158 -0.780 1.00 65.38 71 ARG A C 1
ATOM 548 O O . ARG A 1 71 ? 14.601 -17.066 -1.594 1.00 65.38 71 ARG A O 1
ATOM 555 N N . GLY A 1 72 ? 15.269 -15.082 -0.776 1.00 62.00 72 GLY A N 1
ATOM 556 C CA . GLY A 1 72 ? 16.422 -14.869 -1.668 1.00 62.00 72 GLY A CA 1
ATOM 557 C C . GLY A 1 72 ? 16.532 -13.418 -2.155 1.00 62.00 72 GLY A C 1
ATOM 558 O O . GLY A 1 72 ? 15.524 -12.724 -2.229 1.00 62.00 72 GLY A O 1
ATOM 559 N N . ARG A 1 73 ? 17.741 -12.945 -2.501 1.00 54.72 73 ARG A N 1
ATOM 560 C CA . ARG A 1 73 ? 17.954 -11.550 -2.957 1.00 54.72 73 ARG A CA 1
ATOM 561 C C . ARG A 1 73 ? 17.205 -11.203 -4.249 1.00 54.72 73 ARG A C 1
ATOM 563 O O . ARG A 1 73 ? 16.788 -10.069 -4.406 1.00 54.72 73 ARG A O 1
ATOM 570 N N . ASP A 1 74 ? 16.963 -12.180 -5.121 1.00 59.47 74 ASP A N 1
ATOM 571 C CA . ASP A 1 74 ? 16.281 -11.967 -6.410 1.00 59.47 74 ASP A CA 1
ATOM 572 C C . ASP A 1 74 ? 14.744 -12.016 -6.310 1.00 59.47 74 ASP A C 1
ATOM 574 O O . ASP A 1 74 ? 14.047 -12.176 -7.311 1.00 59.47 74 ASP A O 1
ATOM 578 N N . SER A 1 75 ? 14.201 -11.941 -5.094 1.00 67.69 75 SER A N 1
ATOM 579 C CA . SER A 1 75 ? 12.761 -12.054 -4.832 1.00 67.69 75 SER A CA 1
ATOM 580 C C . SER A 1 75 ? 12.170 -10.818 -4.158 1.00 67.69 75 SER A C 1
ATOM 582 O O . SER A 1 75 ? 11.097 -10.892 -3.557 1.00 67.69 75 SER A O 1
ATOM 584 N N . GLU A 1 76 ? 12.879 -9.693 -4.257 1.00 88.44 76 GLU A N 1
ATOM 585 C CA . GLU A 1 76 ? 12.380 -8.385 -3.853 1.00 88.44 76 GLU A CA 1
ATOM 586 C C . GLU A 1 76 ? 11.503 -7.809 -4.965 1.00 88.44 76 GLU A C 1
ATOM 588 O O . GLU A 1 76 ? 11.941 -7.633 -6.103 1.00 88.44 76 GLU A O 1
ATOM 593 N N . LEU A 1 77 ? 10.239 -7.558 -4.634 1.00 92.56 77 LEU A N 1
ATOM 594 C CA . LEU A 1 77 ? 9.277 -6.929 -5.524 1.00 92.56 77 LEU A CA 1
ATOM 595 C C . LEU A 1 77 ? 8.637 -5.739 -4.816 1.00 92.56 77 LEU A C 1
ATOM 597 O O . LEU A 1 77 ? 8.317 -5.833 -3.632 1.00 92.56 77 LEU A O 1
ATOM 601 N N . SER A 1 78 ? 8.361 -4.658 -5.537 1.00 94.00 78 SER A N 1
ATOM 602 C CA . SER A 1 78 ? 7.741 -3.471 -4.942 1.00 94.00 78 SER A CA 1
ATOM 603 C C . SER A 1 78 ? 6.647 -2.851 -5.807 1.00 94.00 78 SER A C 1
ATOM 605 O O . SER A 1 78 ? 6.613 -3.003 -7.028 1.00 94.00 78 SER A O 1
ATOM 607 N N . SER A 1 79 ? 5.706 -2.154 -5.168 1.00 94.50 79 SER A N 1
ATOM 608 C CA . SER A 1 79 ? 4.606 -1.451 -5.844 1.00 94.50 79 SER A CA 1
ATOM 609 C C . SER A 1 79 ? 4.978 -0.045 -6.336 1.00 94.50 79 SER A C 1
ATOM 611 O O . SER A 1 79 ? 4.116 0.689 -6.827 1.00 94.50 79 SER A O 1
ATOM 613 N N . TYR A 1 80 ? 6.227 0.369 -6.159 1.00 93.44 80 TYR A N 1
ATOM 614 C CA . TYR A 1 80 ? 6.766 1.661 -6.580 1.00 93.44 80 TYR A CA 1
ATOM 615 C C . TYR A 1 80 ? 7.910 1.441 -7.575 1.00 93.44 80 TYR A C 1
ATOM 617 O O . TYR A 1 80 ? 8.269 0.305 -7.864 1.00 93.44 80 TYR A O 1
ATOM 625 N N . VAL A 1 81 ? 8.467 2.517 -8.133 1.00 91.44 81 VAL A N 1
ATOM 626 C CA . VAL A 1 81 ? 9.609 2.425 -9.057 1.00 91.44 81 VAL A CA 1
ATOM 627 C C . VAL A 1 81 ? 10.851 1.931 -8.293 1.00 91.44 81 VAL A C 1
ATOM 629 O O . VAL A 1 81 ? 11.355 2.684 -7.451 1.00 91.44 81 VAL A O 1
ATOM 632 N N . PRO A 1 82 ? 11.369 0.711 -8.549 1.00 89.75 82 PRO A N 1
ATOM 633 C CA . PRO A 1 82 ? 12.530 0.194 -7.831 1.00 89.75 82 PRO A CA 1
ATOM 634 C C . PRO A 1 82 ? 13.779 1.028 -8.127 1.00 89.75 82 PRO A C 1
ATOM 636 O O . PRO A 1 82 ? 13.999 1.492 -9.242 1.00 89.75 82 PRO A O 1
ATOM 639 N N . TYR A 1 83 ? 14.647 1.220 -7.136 1.00 85.81 83 TYR A N 1
ATOM 640 C CA . TYR A 1 83 ? 15.814 2.092 -7.298 1.00 85.81 83 TYR A CA 1
ATOM 641 C C . TYR A 1 83 ? 16.771 1.612 -8.405 1.00 85.81 83 TYR A C 1
ATOM 643 O O . TYR A 1 83 ? 17.291 2.412 -9.186 1.00 85.81 83 TYR A O 1
ATOM 651 N N . TYR A 1 84 ? 16.965 0.297 -8.529 1.00 86.81 84 TYR A N 1
ATOM 652 C CA . TYR A 1 84 ? 17.865 -0.271 -9.530 1.00 86.81 84 TYR A CA 1
ATOM 653 C C . TYR A 1 84 ? 17.373 -0.103 -10.971 1.00 86.81 84 TYR A C 1
ATOM 655 O O . TYR A 1 84 ? 18.207 -0.094 -11.879 1.00 86.81 84 TYR A O 1
ATOM 663 N N . THR A 1 85 ? 16.071 0.095 -11.211 1.00 87.00 85 THR A N 1
ATOM 664 C CA . THR A 1 85 ? 15.578 0.388 -12.567 1.00 87.00 85 THR A CA 1
ATOM 665 C C . THR A 1 85 ? 16.073 1.753 -13.037 1.00 87.00 85 THR A C 1
ATOM 667 O O . THR A 1 85 ? 16.418 1.900 -14.204 1.00 87.00 85 THR A O 1
ATOM 670 N N . ILE A 1 86 ? 16.232 2.717 -12.126 1.00 84.69 86 ILE A N 1
ATOM 671 C CA . ILE A 1 86 ? 16.796 4.043 -12.421 1.00 84.69 86 ILE A CA 1
ATOM 672 C C . ILE A 1 86 ? 18.273 3.921 -12.798 1.00 84.69 86 ILE A C 1
ATOM 674 O O . ILE A 1 86 ? 18.691 4.454 -13.821 1.00 84.69 86 ILE A O 1
ATOM 678 N N . ILE A 1 87 ? 19.057 3.168 -12.016 1.00 86.25 87 ILE A N 1
ATOM 679 C CA . ILE A 1 87 ? 20.486 2.934 -12.300 1.00 86.25 87 ILE A CA 1
ATOM 680 C C . ILE A 1 87 ? 20.672 2.258 -13.665 1.00 86.25 87 ILE A C 1
ATOM 682 O O . ILE A 1 87 ? 21.605 2.577 -14.400 1.00 86.25 87 ILE A O 1
ATOM 686 N N . LYS A 1 88 ? 19.781 1.325 -14.012 1.00 88.69 88 LYS A N 1
ATOM 687 C CA . LYS A 1 88 ? 19.813 0.580 -15.277 1.00 88.69 88 LYS A CA 1
ATOM 688 C C . LYS A 1 88 ? 19.157 1.324 -16.449 1.00 88.69 88 LYS A C 1
ATOM 690 O O . LYS A 1 88 ? 19.097 0.760 -17.537 1.00 88.69 88 LYS A O 1
ATOM 695 N N . ASN A 1 89 ? 18.682 2.560 -16.258 1.00 87.44 89 ASN A N 1
ATOM 696 C CA . ASN A 1 89 ? 17.935 3.341 -17.255 1.00 87.44 89 ASN A CA 1
ATOM 697 C C . ASN A 1 89 ? 16.700 2.608 -17.820 1.00 87.44 89 ASN A C 1
ATOM 699 O O . ASN A 1 89 ? 16.380 2.716 -19.002 1.00 87.44 89 ASN A O 1
ATOM 703 N N . ILE A 1 90 ? 16.009 1.843 -16.976 1.00 88.88 90 ILE A N 1
ATOM 704 C CA . ILE A 1 90 ? 14.741 1.192 -17.304 1.00 88.88 90 ILE A CA 1
ATOM 705 C C . ILE A 1 90 ? 13.614 2.182 -16.999 1.00 88.88 90 ILE A C 1
ATOM 707 O O . ILE A 1 90 ? 13.405 2.562 -15.845 1.00 88.88 90 ILE A O 1
ATOM 711 N N . ASP A 1 91 ? 12.886 2.587 -18.039 1.00 86.50 91 ASP A N 1
ATOM 712 C CA . ASP A 1 91 ? 11.792 3.551 -17.930 1.00 86.50 91 ASP A CA 1
ATOM 713 C C . ASP A 1 91 ? 10.521 2.893 -17.372 1.00 86.50 91 ASP A C 1
ATOM 715 O O . ASP A 1 91 ? 9.723 2.278 -18.085 1.00 86.50 91 ASP A O 1
ATOM 719 N N . LEU A 1 92 ? 10.350 3.012 -16.057 1.00 85.25 92 LEU A N 1
ATOM 720 C CA . LEU A 1 92 ? 9.091 2.752 -15.376 1.00 85.25 92 LEU A CA 1
ATOM 721 C C . LEU A 1 92 ? 8.377 4.091 -15.169 1.00 85.25 92 LEU A C 1
ATOM 723 O O . LEU A 1 92 ? 8.651 4.817 -14.214 1.00 85.25 92 LEU A O 1
ATOM 727 N N . GLY A 1 93 ? 7.472 4.420 -16.091 1.00 80.19 93 GLY A N 1
ATOM 728 C CA . GLY A 1 93 ? 6.700 5.661 -16.054 1.00 80.19 93 GLY A CA 1
ATOM 729 C C . GLY A 1 93 ? 5.801 5.806 -14.810 1.00 80.19 93 GLY A C 1
ATOM 730 O O . GLY A 1 93 ? 5.599 4.855 -14.055 1.00 80.19 93 GLY A O 1
ATOM 731 N N . PRO A 1 94 ? 5.180 6.980 -14.599 1.00 77.94 94 PRO A N 1
ATOM 732 C CA . PRO A 1 94 ? 4.393 7.273 -13.392 1.00 77.94 94 PRO A CA 1
ATOM 733 C C . PRO A 1 94 ? 3.168 6.359 -13.200 1.00 77.94 94 PRO A C 1
ATOM 735 O O . PRO A 1 94 ? 2.699 6.174 -12.076 1.00 77.94 94 PRO A O 1
ATOM 738 N N . ASP A 1 95 ? 2.689 5.740 -14.282 1.00 90.00 95 ASP A N 1
ATOM 739 C CA . ASP A 1 95 ? 1.492 4.897 -14.329 1.00 90.00 95 ASP A CA 1
ATOM 740 C C . ASP A 1 95 ? 1.764 3.412 -14.013 1.00 90.00 95 ASP A C 1
ATOM 742 O O . ASP A 1 95 ? 0.991 2.536 -14.412 1.00 90.00 95 ASP A O 1
ATOM 746 N N . ILE A 1 96 ? 2.836 3.082 -13.282 1.00 94.12 96 ILE A N 1
ATOM 747 C CA . ILE A 1 96 ? 3.150 1.686 -12.911 1.00 94.12 96 ILE A CA 1
ATOM 748 C C . ILE A 1 96 ? 2.021 0.977 -12.142 1.00 94.12 96 ILE A C 1
ATOM 750 O O . ILE A 1 96 ? 1.930 -0.248 -12.155 1.00 94.12 96 ILE A O 1
ATOM 754 N N . GLN A 1 97 ? 1.110 1.728 -11.516 1.00 96.38 97 GLN A N 1
ATOM 755 C CA . GLN A 1 97 ? -0.087 1.202 -10.847 1.00 96.38 97 GLN A CA 1
ATOM 756 C C . GLN A 1 97 ? -1.375 1.392 -11.659 1.00 96.38 97 GLN A C 1
ATOM 758 O O . GLN A 1 97 ? -2.475 1.392 -11.105 1.00 96.38 97 GLN A O 1
ATOM 763 N N . LYS A 1 98 ? -1.281 1.543 -12.984 1.00 95.44 98 LYS A N 1
ATOM 764 C CA . LYS A 1 98 ? -2.464 1.573 -13.847 1.00 95.44 98 LYS A CA 1
ATOM 765 C C . LYS A 1 98 ? -3.297 0.306 -13.647 1.00 95.44 98 LYS A C 1
ATOM 767 O O . LYS A 1 98 ? -2.769 -0.808 -13.639 1.00 95.44 98 LYS A O 1
A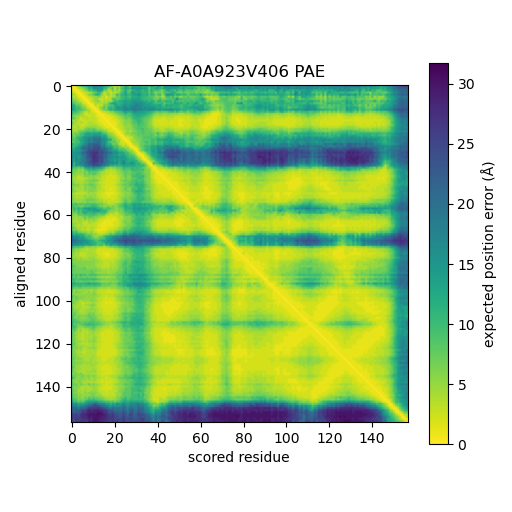TOM 772 N N . ASN A 1 99 ? -4.608 0.507 -13.519 1.00 95.12 99 ASN A N 1
ATOM 773 C CA . ASN A 1 99 ? -5.607 -0.522 -13.217 1.00 95.12 99 ASN A CA 1
ATOM 774 C C . ASN A 1 99 ? -5.410 -1.214 -11.857 1.00 95.12 99 ASN A C 1
ATOM 776 O O . ASN A 1 99 ? -5.961 -2.284 -11.636 1.00 95.12 99 ASN A O 1
ATOM 780 N N . SER A 1 100 ? -4.626 -0.649 -10.943 1.00 97.06 100 SER A N 1
ATOM 781 C CA . SER A 1 100 ? -4.514 -1.125 -9.563 1.00 97.06 100 SER A CA 1
A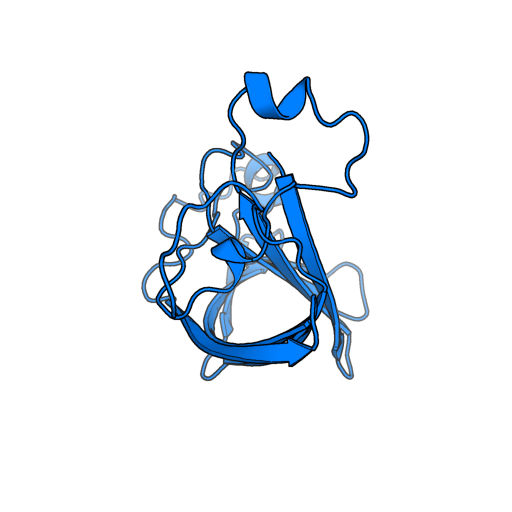TOM 782 C C . SER A 1 100 ? -5.514 -0.406 -8.657 1.00 97.06 100 SER A C 1
ATOM 784 O O . SER A 1 100 ? -5.920 0.726 -8.926 1.00 97.06 100 SER A O 1
ATOM 786 N N . LYS A 1 101 ? -5.891 -1.044 -7.552 1.00 97.25 101 LYS A N 1
ATOM 787 C CA . LYS A 1 101 ? -6.779 -0.483 -6.534 1.00 97.25 101 LYS A CA 1
ATOM 788 C C . LYS A 1 101 ? -6.332 -0.949 -5.159 1.00 97.25 101 LYS A C 1
ATOM 790 O O . LYS A 1 101 ? -6.035 -2.122 -4.975 1.00 97.25 101 LYS A O 1
ATOM 795 N N . PHE A 1 102 ? -6.354 -0.051 -4.184 1.00 96.81 102 PHE A N 1
ATOM 796 C CA . PHE A 1 102 ? -6.312 -0.413 -2.774 1.00 96.81 102 PHE A CA 1
ATOM 797 C C . PHE A 1 102 ? -7.505 0.231 -2.079 1.00 96.81 102 PHE A C 1
ATOM 799 O O . PHE A 1 102 ? -7.715 1.438 -2.184 1.00 96.81 102 PHE A O 1
ATOM 806 N N . GLU A 1 103 ? -8.299 -0.560 -1.372 1.00 97.62 103 GLU A N 1
ATOM 807 C CA . GLU A 1 103 ? -9.508 -0.093 -0.705 1.00 97.62 103 GLU A CA 1
ATOM 808 C C . GLU A 1 103 ? -9.556 -0.628 0.717 1.00 97.62 103 GLU A C 1
ATOM 810 O O . GLU A 1 103 ? -9.541 -1.840 0.936 1.00 97.62 103 GLU A O 1
ATOM 815 N N . ILE A 1 104 ? -9.651 0.278 1.686 1.00 97.19 104 ILE A N 1
ATOM 816 C CA . ILE A 1 104 ? -10.021 -0.089 3.050 1.00 97.19 104 ILE A CA 1
ATOM 817 C C . ILE A 1 104 ? -11.531 -0.278 3.051 1.00 97.19 104 ILE A C 1
ATOM 819 O O . ILE A 1 104 ? -12.272 0.685 2.880 1.00 97.19 104 ILE A O 1
ATOM 823 N N . ILE A 1 105 ? -11.978 -1.512 3.243 1.00 98.19 105 ILE A N 1
ATOM 824 C CA . ILE A 1 105 ? -13.398 -1.878 3.211 1.00 98.19 105 ILE A CA 1
ATOM 825 C C . ILE A 1 105 ? -14.021 -1.919 4.607 1.00 98.19 105 ILE A C 1
ATOM 827 O O . ILE A 1 105 ? -15.239 -1.850 4.740 1.00 98.19 105 ILE A O 1
ATOM 831 N N . LYS A 1 106 ? -13.194 -2.018 5.654 1.00 97.62 106 LYS A N 1
ATOM 832 C CA . LYS A 1 106 ? -13.647 -1.998 7.043 1.00 97.62 106 LYS A CA 1
ATOM 833 C C . LYS A 1 106 ? -12.614 -1.335 7.938 1.00 97.62 106 LYS A C 1
ATOM 835 O O . LYS A 1 106 ? -11.423 -1.616 7.831 1.00 97.62 106 LYS A O 1
ATOM 840 N N . SER A 1 107 ? -13.095 -0.501 8.851 1.00 96.12 107 SER A N 1
ATOM 841 C CA . SER A 1 107 ? -12.317 0.070 9.945 1.00 96.12 107 SER A CA 1
ATOM 842 C C . SER A 1 107 ? -13.206 0.131 11.177 1.00 96.12 107 SER A C 1
ATOM 844 O O . SER A 1 107 ? -14.179 0.878 11.209 1.00 96.12 107 SER A O 1
ATOM 846 N N . GLU A 1 108 ? -12.935 -0.729 12.151 1.00 95.50 108 GLU A N 1
ATOM 847 C CA . GLU A 1 108 ? -13.781 -0.929 13.326 1.00 95.50 108 GLU A CA 1
ATOM 848 C C . GLU A 1 108 ? -12.972 -0.705 14.599 1.00 95.50 108 GLU A C 1
ATOM 850 O O . GLU A 1 108 ? -11.894 -1.278 14.776 1.00 95.50 108 GLU A O 1
ATOM 855 N N . LYS A 1 109 ? -13.505 0.100 15.519 1.00 93.94 109 LYS A N 1
ATOM 856 C CA . LYS A 1 109 ? -12.906 0.285 16.839 1.00 93.94 109 LYS A CA 1
ATOM 857 C C . LYS A 1 109 ? -13.111 -0.971 17.685 1.00 93.94 109 LYS A C 1
ATOM 859 O O . LYS A 1 109 ? -14.236 -1.376 17.938 1.00 93.94 109 LYS A O 1
ATOM 864 N N . ILE A 1 110 ? -12.012 -1.553 18.162 1.00 94.81 110 ILE A N 1
ATOM 865 C CA . ILE A 1 110 ? -12.003 -2.770 19.001 1.00 94.81 110 ILE A CA 1
ATOM 866 C C . ILE A 1 110 ? -11.415 -2.520 20.401 1.00 94.81 110 ILE A C 1
ATOM 868 O O . ILE A 1 110 ? -11.051 -3.450 21.118 1.00 94.81 110 ILE A O 1
ATOM 872 N N . GLY A 1 111 ? -11.244 -1.251 20.766 1.00 90.38 111 GLY A N 1
ATOM 873 C CA . GLY A 1 111 ? -10.706 -0.780 22.040 1.00 90.38 111 GLY A CA 1
ATOM 874 C C . GLY A 1 111 ? -10.398 0.714 21.968 1.00 90.38 111 GLY A C 1
ATOM 875 O O . GLY A 1 111 ? -10.486 1.304 20.893 1.00 90.38 111 GLY A O 1
ATOM 876 N N . GLU A 1 112 ? -10.018 1.335 23.086 1.00 86.44 112 GLU A N 1
ATOM 877 C CA . GLU A 1 112 ? -9.841 2.797 23.172 1.00 86.44 112 GLU A CA 1
ATOM 878 C C . GLU A 1 112 ? -8.948 3.369 22.068 1.00 86.44 112 GLU A C 1
ATOM 880 O O . GLU A 1 112 ? -9.350 4.320 21.405 1.00 86.44 112 GLU A O 1
ATOM 885 N N . ASN A 1 113 ? -7.816 2.710 21.809 1.00 88.19 113 ASN A N 1
ATOM 886 C CA . ASN A 1 113 ? -6.800 3.114 20.835 1.00 88.19 113 ASN A CA 1
ATOM 887 C C . ASN A 1 113 ? -6.491 1.990 19.840 1.00 88.19 113 ASN A C 1
ATOM 889 O O . ASN A 1 113 ? -5.344 1.811 19.441 1.00 88.19 113 ASN A O 1
ATOM 893 N N . ARG A 1 114 ? -7.474 1.143 19.510 1.00 90.69 114 ARG A N 1
ATOM 894 C CA . ARG A 1 114 ? -7.259 -0.040 18.664 1.00 90.69 114 ARG A CA 1
ATOM 895 C C . ARG A 1 114 ? -8.306 -0.139 17.568 1.00 90.69 114 ARG A C 1
ATOM 897 O O . ARG A 1 114 ? -9.501 -0.088 17.854 1.00 90.69 114 ARG A O 1
ATOM 904 N N . LEU A 1 115 ? -7.844 -0.368 16.343 1.00 93.19 115 LEU A N 1
ATOM 905 C CA . LEU A 1 115 ? -8.685 -0.630 15.180 1.00 93.19 115 LEU A CA 1
ATOM 906 C C . LEU A 1 115 ? -8.459 -2.046 14.649 1.00 93.19 115 LEU A C 1
ATOM 908 O O . LEU A 1 115 ? -7.329 -2.542 14.639 1.00 93.19 115 LEU A O 1
ATOM 912 N N . LEU A 1 116 ? -9.535 -2.671 14.181 1.00 94.88 116 LEU A N 1
ATOM 913 C CA . LEU A 1 116 ? -9.516 -3.773 13.230 1.00 94.88 116 LEU A CA 1
ATOM 914 C C . LEU A 1 116 ? -9.759 -3.192 11.836 1.00 94.88 116 LEU A C 1
ATOM 916 O O . LEU A 1 116 ? -10.787 -2.562 11.602 1.00 94.88 116 LEU A O 1
ATOM 920 N N . VAL A 1 117 ? -8.829 -3.429 10.920 1.00 95.44 117 VAL A N 1
ATOM 921 C CA . VAL A 1 117 ? -8.873 -2.902 9.557 1.00 95.44 117 VAL A CA 1
ATOM 922 C C . VAL A 1 117 ? -8.887 -4.063 8.573 1.00 95.44 117 VAL A C 1
ATOM 924 O O . VAL A 1 117 ? -8.119 -5.016 8.725 1.00 95.44 117 VAL A O 1
ATOM 927 N N . GLU A 1 118 ? -9.752 -3.979 7.566 1.00 97.12 118 GLU A N 1
ATOM 928 C CA . GLU A 1 118 ? -9.801 -4.908 6.437 1.00 97.12 118 GLU A CA 1
ATOM 929 C C . GLU A 1 118 ? -9.677 -4.123 5.135 1.00 97.12 118 GLU A C 1
ATOM 931 O O . GLU A 1 118 ? -10.321 -3.086 4.951 1.00 97.12 118 GLU A O 1
ATOM 936 N N . ALA A 1 119 ? -8.845 -4.623 4.232 1.00 96.81 119 ALA A N 1
ATOM 937 C CA . ALA A 1 119 ? -8.588 -4.022 2.939 1.00 96.81 119 ALA A CA 1
ATOM 938 C C . ALA A 1 119 ? -8.596 -5.076 1.832 1.00 96.81 119 ALA A C 1
ATOM 940 O O . ALA A 1 119 ? -8.214 -6.229 2.045 1.00 96.81 119 ALA A O 1
ATOM 941 N N . LYS A 1 120 ? -9.009 -4.654 0.640 1.00 97.44 120 LYS A N 1
ATOM 942 C CA . LYS A 1 120 ? -8.890 -5.413 -0.606 1.00 97.44 120 LYS A CA 1
ATOM 943 C C . LYS A 1 120 ? -7.990 -4.659 -1.565 1.00 97.44 120 LYS A C 1
ATOM 945 O O . LYS A 1 120 ? -8.004 -3.426 -1.584 1.00 97.44 120 LYS A O 1
ATOM 950 N N . PHE A 1 121 ? -7.213 -5.386 -2.353 1.00 96.69 121 PHE A N 1
ATOM 951 C CA . PHE A 1 121 ? -6.304 -4.756 -3.292 1.00 96.69 121 PHE A CA 1
ATOM 952 C C . PHE A 1 121 ? -5.998 -5.609 -4.516 1.00 96.69 121 PHE A C 1
ATOM 954 O O . PHE A 1 121 ? -5.948 -6.835 -4.474 1.00 96.69 121 PHE A O 1
ATOM 961 N N . GLU A 1 122 ? -5.724 -4.906 -5.600 1.00 97.62 122 GLU A N 1
ATOM 962 C CA . GLU A 1 122 ? -5.086 -5.422 -6.797 1.00 97.62 122 GLU A CA 1
ATOM 963 C C . GLU A 1 122 ? -3.967 -4.458 -7.149 1.00 97.62 122 GLU A C 1
ATOM 965 O O . GLU A 1 122 ? -4.179 -3.242 -7.160 1.00 97.62 122 GLU A O 1
ATOM 970 N N . LEU A 1 123 ? -2.772 -4.967 -7.405 1.00 96.88 123 LEU A N 1
ATOM 971 C CA . LEU A 1 123 ? -1.613 -4.112 -7.621 1.00 96.88 123 LEU A CA 1
ATOM 972 C C . LEU A 1 123 ? -0.596 -4.755 -8.546 1.00 96.88 123 LEU A C 1
ATOM 974 O O . LEU A 1 123 ? -0.608 -5.962 -8.781 1.00 96.88 123 LEU A O 1
ATOM 978 N N . ASN A 1 124 ? 0.291 -3.928 -9.077 1.00 97.19 124 ASN A N 1
ATOM 979 C CA . ASN A 1 124 ? 1.445 -4.381 -9.833 1.00 97.19 124 ASN A CA 1
ATOM 980 C C . ASN A 1 124 ? 2.661 -4.358 -8.902 1.00 97.19 124 ASN A C 1
ATOM 982 O O . ASN A 1 124 ? 2.861 -3.388 -8.176 1.00 97.19 124 ASN A O 1
ATOM 986 N N . LEU A 1 125 ? 3.469 -5.405 -8.916 1.00 94.62 125 LEU A N 1
ATOM 987 C CA . LEU A 1 125 ? 4.777 -5.437 -8.277 1.00 94.62 125 LEU A CA 1
ATOM 988 C C . LEU A 1 125 ? 5.860 -5.496 -9.351 1.00 94.62 125 LEU A C 1
ATOM 990 O O . LEU A 1 125 ? 5.641 -6.083 -10.412 1.00 94.62 125 LEU A O 1
ATOM 994 N N . TYR A 1 126 ? 7.013 -4.904 -9.080 1.00 94.25 126 TYR A N 1
ATOM 995 C CA . TYR A 1 126 ? 8.134 -4.831 -10.008 1.00 94.25 126 TYR A CA 1
ATOM 996 C C . TYR A 1 126 ? 9.414 -5.311 -9.338 1.00 94.25 126 TYR A C 1
ATOM 998 O O . TYR A 1 126 ? 9.644 -4.993 -8.175 1.00 94.25 126 TYR A O 1
ATOM 1006 N N . ASP A 1 127 ? 10.231 -6.064 -10.075 1.00 92.44 127 ASP A N 1
ATOM 1007 C CA . ASP A 1 127 ? 11.601 -6.383 -9.664 1.00 92.44 127 ASP A CA 1
ATOM 1008 C C . ASP A 1 127 ? 12.608 -5.327 -10.155 1.00 92.44 127 ASP A C 1
ATOM 1010 O O . ASP A 1 127 ? 12.289 -4.435 -10.946 1.00 92.44 127 ASP A O 1
ATOM 1014 N N . ASP A 1 128 ? 13.864 -5.464 -9.732 1.00 90.50 128 ASP A N 1
ATOM 1015 C CA . ASP A 1 128 ? 14.979 -4.583 -10.107 1.00 90.50 128 ASP A CA 1
ATOM 1016 C C . ASP A 1 128 ? 15.369 -4.624 -11.594 1.00 90.50 128 ASP A C 1
ATOM 1018 O O . ASP A 1 128 ? 16.278 -3.905 -12.030 1.00 90.50 128 ASP A O 1
ATOM 1022 N N . ASN A 1 129 ? 14.733 -5.487 -12.385 1.00 91.12 129 ASN A N 1
ATOM 1023 C CA . ASN A 1 129 ? 14.857 -5.531 -13.839 1.00 91.12 129 ASN A CA 1
ATOM 1024 C C . ASN A 1 129 ? 13.613 -4.943 -14.529 1.00 91.12 129 ASN A C 1
ATOM 1026 O O . ASN A 1 129 ? 13.478 -5.049 -15.746 1.00 91.12 129 ASN A O 1
ATOM 1030 N N . GLY A 1 130 ? 12.705 -4.325 -13.768 1.00 91.38 130 GLY A N 1
A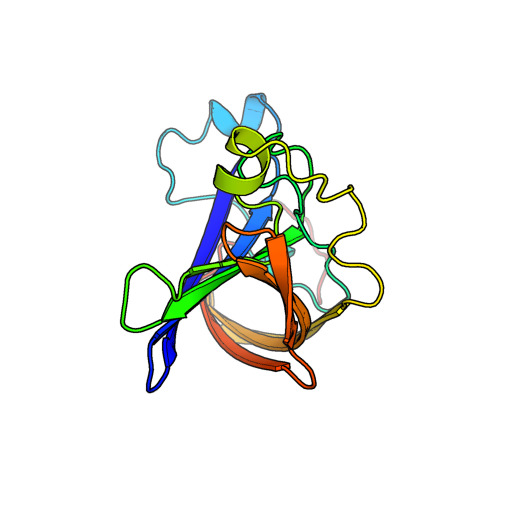TOM 1031 C CA . GLY A 1 130 ? 11.477 -3.711 -14.263 1.00 91.38 130 GLY A CA 1
ATOM 1032 C C . GLY A 1 130 ? 10.419 -4.714 -14.714 1.00 91.38 130 GLY A C 1
ATOM 1033 O O . GLY A 1 130 ? 9.428 -4.321 -15.336 1.00 91.38 130 GLY A O 1
ATOM 1034 N N . LYS A 1 131 ? 10.584 -6.009 -14.424 1.00 93.25 131 LYS A N 1
ATOM 1035 C CA . LYS A 1 131 ? 9.580 -7.008 -14.782 1.00 93.25 131 LYS A CA 1
ATOM 1036 C C . LYS A 1 131 ? 8.382 -6.877 -13.849 1.00 93.25 131 LYS A C 1
ATOM 1038 O O . LYS A 1 131 ? 8.521 -6.845 -12.631 1.00 93.25 131 LYS A O 1
ATOM 1043 N N . LYS A 1 132 ? 7.195 -6.828 -14.455 1.00 93.94 132 LYS A N 1
ATOM 1044 C CA . LYS A 1 132 ? 5.911 -6.669 -13.769 1.00 93.94 132 LYS A CA 1
ATOM 1045 C C . LYS A 1 132 ? 5.318 -8.013 -13.345 1.00 93.94 132 LYS A C 1
ATOM 1047 O O . LYS A 1 132 ? 5.231 -8.939 -14.151 1.00 93.94 132 LYS A O 1
ATOM 1052 N N . TYR A 1 133 ? 4.775 -8.050 -12.138 1.00 93.94 133 TYR A N 1
ATOM 1053 C CA . TYR A 1 133 ? 4.002 -9.144 -11.563 1.00 93.94 133 TYR A CA 1
ATOM 1054 C C . TYR A 1 133 ? 2.658 -8.592 -11.082 1.00 93.94 133 TYR A C 1
ATOM 1056 O O . TYR A 1 133 ? 2.615 -7.618 -10.336 1.00 93.94 133 TYR A O 1
ATOM 1064 N N . ARG A 1 134 ? 1.542 -9.172 -11.529 1.00 95.19 134 ARG A N 1
ATOM 1065 C CA . ARG A 1 134 ? 0.202 -8.725 -11.126 1.00 95.19 134 ARG A CA 1
ATOM 1066 C C . ARG A 1 134 ? -0.253 -9.504 -9.895 1.00 95.19 134 ARG A C 1
ATOM 1068 O O . ARG A 1 134 ? -0.208 -10.730 -9.896 1.00 95.19 134 ARG A O 1
ATOM 1075 N N . VAL A 1 135 ? -0.725 -8.787 -8.883 1.00 93.81 135 VAL A N 1
ATOM 1076 C CA . VAL A 1 135 ? -1.453 -9.345 -7.742 1.00 93.81 135 VAL A CA 1
ATOM 1077 C C . VAL A 1 135 ? -2.931 -9.036 -7.928 1.00 93.81 135 VAL A C 1
ATOM 1079 O O . VAL A 1 135 ? -3.310 -7.873 -8.082 1.00 93.81 135 VAL A O 1
ATOM 1082 N N . GLU A 1 136 ? -3.758 -10.074 -7.892 1.00 95.50 136 GLU A N 1
ATOM 1083 C CA . GLU A 1 136 ? -5.212 -9.980 -8.017 1.00 95.50 136 GLU A CA 1
ATOM 1084 C C . GLU A 1 136 ? -5.885 -10.556 -6.775 1.00 95.50 136 GLU A C 1
ATOM 1086 O O . GLU A 1 136 ? -5.332 -11.440 -6.118 1.00 95.50 136 GLU A O 1
ATOM 1091 N N . ASN A 1 137 ? -7.090 -10.071 -6.463 1.00 95.12 137 ASN A N 1
ATOM 1092 C CA . ASN A 1 137 ? -7.903 -10.557 -5.342 1.00 95.12 137 ASN A CA 1
ATOM 1093 C C . ASN A 1 137 ? -7.178 -10.528 -3.981 1.00 95.12 137 ASN A C 1
ATOM 1095 O O . ASN A 1 137 ? -7.440 -11.357 -3.106 1.00 95.12 137 ASN A O 1
ATOM 1099 N N . GLY A 1 138 ? -6.270 -9.570 -3.786 1.00 93.50 138 GLY A N 1
ATOM 1100 C CA . GLY A 1 138 ? -5.567 -9.377 -2.528 1.00 93.50 138 GLY A CA 1
ATOM 1101 C C . GLY A 1 138 ? -6.534 -8.992 -1.412 1.00 93.50 138 GLY A C 1
ATOM 1102 O O . GLY A 1 138 ? -7.425 -8.160 -1.594 1.00 93.50 138 GLY A O 1
ATOM 1103 N N . TYR A 1 139 ? -6.348 -9.589 -0.239 1.00 94.50 139 TYR A N 1
ATOM 1104 C CA . TYR A 1 139 ? -7.116 -9.281 0.960 1.00 94.50 139 TYR A CA 1
ATOM 1105 C C . TYR A 1 139 ? -6.192 -9.228 2.169 1.00 94.50 139 TYR A C 1
ATOM 1107 O O . TYR A 1 139 ? -5.336 -10.095 2.351 1.00 94.50 139 TYR A O 1
ATOM 1115 N N . TYR A 1 140 ? -6.376 -8.218 3.012 1.00 90.06 140 TYR A N 1
ATOM 1116 C CA . TYR A 1 140 ? -5.587 -8.035 4.219 1.00 90.06 140 TYR A CA 1
ATOM 1117 C C . TYR A 1 140 ? -6.468 -7.627 5.392 1.00 90.06 140 TYR A C 1
ATOM 1119 O O . TYR A 1 140 ? -7.276 -6.708 5.284 1.00 90.06 140 TYR A O 1
ATOM 1127 N N . ARG A 1 141 ? -6.286 -8.297 6.533 1.00 94.00 141 ARG A N 1
ATOM 1128 C CA . ARG A 1 141 ? -6.971 -8.005 7.795 1.00 94.00 141 ARG A CA 1
ATOM 1129 C C . ARG A 1 141 ? -5.946 -7.878 8.905 1.00 94.00 141 ARG A C 1
ATOM 1131 O O . ARG A 1 141 ? -5.165 -8.799 9.130 1.00 94.00 141 ARG A O 1
ATOM 1138 N N . PHE A 1 142 ? -5.972 -6.768 9.632 1.00 90.88 142 PHE A N 1
ATOM 1139 C CA . PHE A 1 142 ? -5.001 -6.509 10.688 1.00 90.88 142 PHE A CA 1
ATOM 1140 C C . PHE A 1 142 ? -5.576 -5.696 11.836 1.00 90.88 142 PHE A C 1
ATOM 1142 O O . PHE A 1 142 ? -6.545 -4.954 11.693 1.00 90.88 142 PHE A O 1
ATOM 1149 N N . LYS A 1 143 ? -4.943 -5.841 13.001 1.00 91.62 143 LYS A N 1
ATOM 1150 C CA . LYS A 1 143 ? -5.193 -4.994 14.165 1.00 91.62 143 LYS A CA 1
ATOM 1151 C C . LYS A 1 143 ? -4.080 -3.961 14.263 1.00 91.62 143 LYS A C 1
ATOM 1153 O O . LYS A 1 143 ? -2.909 -4.289 14.077 1.00 91.62 143 LYS A O 1
ATOM 1158 N N . THR A 1 144 ? -4.424 -2.722 14.578 1.00 87.88 144 THR A N 1
ATOM 1159 C CA . THR A 1 144 ? -3.438 -1.662 14.793 1.00 87.88 144 THR A CA 1
ATOM 1160 C C . THR A 1 144 ? -3.801 -0.797 15.984 1.00 87.88 144 THR A C 1
ATOM 1162 O O . THR A 1 144 ? -4.973 -0.640 16.316 1.00 87.88 144 THR A O 1
ATOM 1165 N N . ILE A 1 145 ? -2.774 -0.242 16.622 1.00 87.38 145 ILE A N 1
ATOM 1166 C CA . ILE A 1 145 ? -2.927 0.825 17.604 1.00 87.38 145 ILE A CA 1
ATOM 1167 C C . ILE A 1 145 ? -2.975 2.150 16.845 1.00 87.38 145 ILE A C 1
ATOM 1169 O O . ILE A 1 145 ? -2.245 2.318 15.863 1.00 87.38 145 ILE A O 1
ATOM 1173 N N . VAL A 1 146 ? -3.845 3.054 17.282 1.00 85.31 146 VAL A N 1
ATOM 1174 C CA . VAL A 1 146 ? -3.980 4.394 16.713 1.00 85.31 146 VAL A CA 1
ATOM 1175 C C . VAL A 1 146 ? -3.991 5.464 17.794 1.00 85.31 146 VAL A C 1
ATOM 1177 O O . VAL A 1 146 ? -4.412 5.212 18.921 1.00 85.31 146 VAL A O 1
ATOM 1180 N N . THR A 1 147 ? -3.560 6.659 17.420 1.00 80.75 147 THR A N 1
ATOM 1181 C CA . THR A 1 147 ? -3.783 7.892 18.170 1.00 80.75 147 THR A CA 1
ATOM 1182 C C . THR A 1 147 ? -4.887 8.663 17.454 1.00 80.75 147 THR A C 1
ATOM 1184 O O . THR A 1 147 ? -4.870 8.749 16.224 1.00 80.75 147 THR A O 1
ATOM 1187 N N . PHE A 1 148 ? -5.844 9.193 18.211 1.00 69.75 148 PHE A N 1
ATOM 1188 C CA . PHE A 1 148 ? -6.899 10.080 17.719 1.00 69.75 148 PHE A CA 1
ATOM 1189 C C . PHE A 1 148 ? -6.584 11.513 18.160 1.00 69.75 148 PHE A C 1
ATOM 1191 O O . PHE A 1 148 ? -6.191 11.707 19.316 1.00 69.75 148 PHE A O 1
ATOM 1198 N N . ASP A 1 149 ? -6.791 12.509 17.293 1.00 63.62 149 ASP A N 1
ATOM 1199 C CA . ASP A 1 149 ? -6.639 13.907 17.702 1.00 63.62 149 ASP A CA 1
ATOM 1200 C C . ASP A 1 149 ? -7.707 14.280 18.745 1.00 63.62 149 ASP A C 1
ATOM 1202 O O . ASP A 1 149 ? -8.907 14.280 18.452 1.00 63.62 149 ASP A O 1
ATOM 1206 N N . LYS A 1 150 ? -7.279 14.646 19.960 1.00 50.81 150 LYS A N 1
ATOM 1207 C CA . LYS A 1 150 ? -8.176 15.122 21.028 1.00 50.81 150 LYS A CA 1
ATOM 1208 C C . LYS A 1 150 ? -8.790 16.501 20.737 1.00 50.81 150 LYS A C 1
ATOM 1210 O O . LYS A 1 150 ? -9.728 16.878 21.431 1.00 50.81 150 LYS A O 1
ATOM 1215 N N . ASN A 1 151 ? -8.306 17.224 19.723 1.00 45.03 151 ASN A N 1
ATOM 1216 C CA . ASN A 1 151 ? -8.815 18.539 19.319 1.00 45.03 151 ASN A CA 1
ATOM 1217 C C . ASN A 1 151 ? -9.727 18.498 18.083 1.00 45.03 151 ASN A C 1
ATOM 1219 O O . ASN A 1 151 ? -10.170 19.546 17.607 1.00 45.03 151 ASN A O 1
ATOM 1223 N N . SER A 1 152 ? -10.043 17.309 17.563 1.00 43.12 152 SER A N 1
ATOM 1224 C CA . SER A 1 152 ? -11.090 17.169 16.554 1.00 43.12 152 SER A CA 1
ATOM 1225 C C . SER A 1 152 ? -12.454 17.301 17.237 1.00 43.12 152 SER A C 1
ATOM 1227 O O . SER A 1 152 ? -13.025 16.346 17.757 1.00 43.12 152 SER A O 1
ATOM 1229 N N . ASN A 1 153 ? -12.952 18.537 17.303 1.00 33.09 153 ASN A N 1
ATOM 1230 C CA . ASN A 1 153 ? -14.307 18.842 17.746 1.00 33.09 153 ASN A CA 1
ATOM 1231 C C . ASN A 1 153 ? -15.318 17.978 16.976 1.00 33.09 153 ASN A C 1
ATOM 1233 O O . ASN A 1 153 ? -15.669 18.288 15.841 1.00 33.09 153 ASN A O 1
ATOM 1237 N N . GLY A 1 154 ? -15.776 16.906 17.623 1.00 39.62 154 GLY A N 1
ATOM 1238 C CA . GLY A 1 154 ? -17.089 16.302 17.437 1.00 39.62 154 GLY A CA 1
ATOM 1239 C C . GLY A 1 154 ? -17.517 16.011 16.003 1.00 39.62 154 GLY A C 1
ATOM 1240 O O . GLY A 1 154 ? -18.590 16.457 15.608 1.00 39.62 154 GLY A O 1
ATOM 1241 N N . ILE A 1 155 ? -16.761 15.201 15.260 1.00 30.83 155 ILE A N 1
ATOM 1242 C CA . ILE A 1 155 ? -17.379 14.434 14.172 1.00 30.83 155 ILE A CA 1
ATOM 1243 C C . ILE A 1 155 ? -17.466 12.977 14.633 1.00 30.83 155 ILE A C 1
ATOM 1245 O O . ILE A 1 155 ? -16.442 12.291 14.664 1.00 30.83 155 ILE A O 1
ATOM 1249 N N . PRO A 1 156 ? -18.655 12.508 15.050 1.00 40.19 156 PRO A N 1
ATOM 1250 C CA . PRO A 1 156 ? -18.866 11.092 15.273 1.00 40.19 156 PRO A CA 1
ATOM 1251 C C . PRO A 1 156 ? -18.783 10.383 13.916 1.00 40.19 156 PRO A C 1
ATOM 1253 O O . PRO A 1 156 ? -19.341 10.860 12.926 1.00 40.19 156 PRO A O 1
ATOM 1256 N N . PHE A 1 157 ? -18.062 9.266 13.882 1.00 42.00 157 PHE A N 1
ATOM 1257 C CA . PHE A 1 157 ? -18.396 8.192 12.952 1.00 42.00 157 PHE A CA 1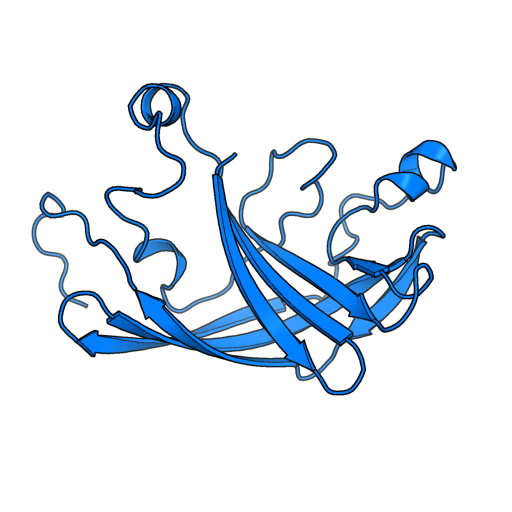
ATOM 1258 C C . PHE A 1 157 ? -19.575 7.416 13.533 1.00 42.00 157 PHE A C 1
ATOM 1260 O O . PH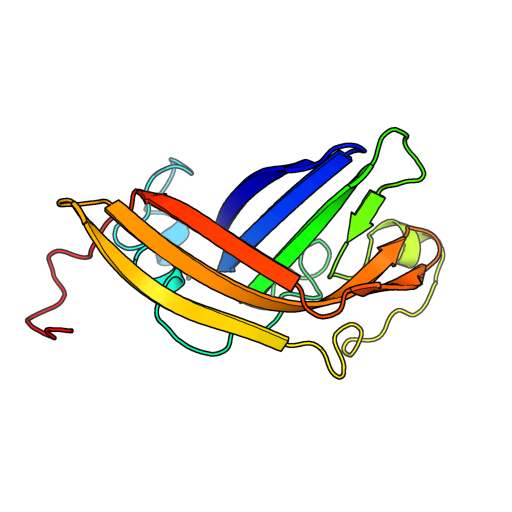E A 1 157 ? -19.557 7.194 14.769 1.00 42.00 157 PHE A O 1
#

pLDDT: mean 80.9, std 16.82, range [30.83, 98.19]

Solvent-accessible surface area (backbone atoms only — not comparable to full-atom values): 9047 Å² total; per-residue (Å²): 113,46,70,53,76,48,75,46,81,46,102,64,32,34,44,33,44,28,50,34,40,69,67,58,72,78,58,54,76,75,44,91,55,97,84,63,64,64,56,52,45,79,79,53,52,66,44,80,50,54,62,17,42,36,63,87,78,68,51,76,52,50,22,42,36,43,40,34,41,36,85,52,88,93,38,45,30,25,43,33,61,47,71,52,18,60,79,69,71,50,88,73,62,93,62,66,51,67,94,40,46,38,30,31,78,36,60,41,81,77,50,100,48,29,36,41,38,31,33,43,32,30,42,38,30,27,31,61,83,63,52,78,44,82,46,70,86,39,73,50,75,48,76,45,77,43,34,68,55,90,81,63,81,82,75,82,129

Secondary structure (DSSP, 8-state):
-EEEEEEEEETTEEEEEEEEEPPPHHHHTT-SSTT--S--GGGG-SEEE-B-TTTTTT----EEEEEEEESSGGGEEESS--HHHHHTT----TTTTTT-EEEEEEEEEEETTEEEEEEEEEEEEE-TT--EEEEEEEEEEEEEE----TTS-----

Foldseek 3Di:
DAWDWDWDDDPFWIKIKIQQDDDDPVQVVVPPDSPDDLWPVVSQDWFWWDDPQCVPPPSPDGTMKMWIGGDDPQTIKIQHDDPLCVVVVNDDDPCQFPVKIKGFHDWDDPDDFKIWTKIWIWTWIATSNRDIDTDHGDIDIDMDGTRHNPPPPDDDD